Protein AF-A0A257VM58-F1 (afdb_monomer_lite)

Secondary structure (DSSP, 8-state):
--------PPPTTSPPS-EEEE----GGGSTTT-TTHHHHHHHHHHHHHHTTPPEEEE-SSHHHHHHHHHHHHHTT-

Radius of gyration: 16.63 Å; chains: 1; bounding box: 33×27×54 Å

Foldseek 3Di:
DDDDDDDDDDDPPPDDQADEDEQDDPCVVPPVHCVCVLLVVLVVCVVCVVVVHHYDYHYPDPVVVVVSVVSNVVSPD

Sequence (77 aa):
MVEEYAFQMPAEWVPQKRIWLSWPHAKADWPGKFAPVPWVFAEMVRVITGSGQRVGLLVKDATLRVEANDFLQRSGV

Structure (mmCIF, N/CA/C/O backbone):
data_AF-A0A257VM58-F1
#
_entry.id   AF-A0A257VM58-F1
#
loop_
_atom_site.group_PDB
_atom_site.id
_atom_site.type_symbol
_atom_site.label_atom_id
_atom_site.label_alt_id
_atom_site.label_comp_id
_atom_site.label_asym_id
_atom_site.label_entity_id
_atom_site.label_seq_id
_atom_site.pdbx_PDB_ins_code
_atom_site.Cartn_x
_atom_site.Cartn_y
_atom_site.Cartn_z
_atom_site.occupancy
_atom_site.B_iso_or_equiv
_atom_site.auth_seq_id
_atom_site.auth_comp_id
_atom_site.auth_asym_id
_atom_site.auth_atom_id
_atom_site.pdbx_PDB_model_num
ATOM 1 N N . MET A 1 1 ? -0.287 18.109 -41.278 1.00 45.91 1 MET A N 1
ATOM 2 C CA . MET A 1 1 ? 0.473 16.890 -40.944 1.00 45.91 1 MET A CA 1
ATOM 3 C C . MET A 1 1 ? 0.233 16.628 -39.473 1.00 45.91 1 MET A C 1
ATOM 5 O O . MET A 1 1 ? 0.625 17.464 -38.673 1.00 45.91 1 MET A O 1
ATOM 9 N N . VAL A 1 2 ? -0.529 15.592 -39.133 1.00 57.34 2 VAL A N 1
ATOM 10 C CA . VAL A 1 2 ? -0.817 15.246 -37.733 1.00 57.34 2 VAL A CA 1
ATOM 11 C C . VAL A 1 2 ? 0.226 14.206 -37.334 1.00 57.34 2 VAL A C 1
ATOM 13 O O . VAL A 1 2 ? 0.318 13.175 -37.992 1.00 57.34 2 VAL A O 1
ATOM 16 N N . GLU A 1 3 ? 1.068 14.507 -36.348 1.00 63.09 3 GLU A N 1
ATOM 17 C CA . GLU A 1 3 ? 1.985 13.523 -35.765 1.00 63.09 3 GLU A CA 1
ATOM 18 C C . GLU A 1 3 ? 1.161 12.479 -35.001 1.00 63.09 3 GLU A C 1
ATOM 20 O O . GLU A 1 3 ? 0.512 12.795 -34.004 1.00 63.09 3 GLU A O 1
ATOM 25 N N . GLU A 1 4 ? 1.157 11.235 -35.481 1.00 68.94 4 GLU A N 1
ATOM 26 C CA . GLU A 1 4 ? 0.670 10.096 -34.704 1.00 68.94 4 GLU A CA 1
ATOM 27 C C . GLU A 1 4 ? 1.711 9.744 -33.636 1.00 68.94 4 GLU A C 1
ATOM 29 O O . GLU A 1 4 ? 2.800 9.255 -33.935 1.00 68.94 4 GLU A O 1
ATOM 34 N N . TYR A 1 5 ? 1.384 9.982 -32.367 1.00 74.69 5 TYR A N 1
ATOM 35 C CA . TYR A 1 5 ? 2.197 9.499 -31.256 1.00 74.69 5 TYR A CA 1
ATOM 36 C C . TYR A 1 5 ? 1.951 7.998 -31.047 1.00 74.69 5 TYR A C 1
ATOM 38 O O . TYR A 1 5 ? 0.872 7.586 -30.617 1.00 74.69 5 TYR A O 1
ATOM 46 N N . ALA A 1 6 ? 2.967 7.174 -31.314 1.00 84.12 6 ALA A N 1
ATOM 47 C CA . ALA A 1 6 ? 2.945 5.746 -31.011 1.00 84.12 6 ALA A CA 1
ATOM 48 C C . ALA A 1 6 ? 3.193 5.516 -29.509 1.00 84.12 6 ALA A C 1
ATOM 50 O O . ALA A 1 6 ? 4.327 5.333 -29.065 1.00 84.12 6 ALA A O 1
ATOM 51 N N . PHE A 1 7 ? 2.127 5.539 -28.709 1.00 89.38 7 PHE A N 1
ATOM 52 C CA . PHE A 1 7 ? 2.193 5.118 -27.311 1.00 89.38 7 PHE A CA 1
ATOM 53 C C . PHE A 1 7 ? 2.192 3.591 -27.216 1.00 89.38 7 PHE A C 1
ATOM 55 O O . PHE A 1 7 ? 1.390 2.917 -27.860 1.00 89.38 7 PHE A O 1
ATOM 62 N N . GLN A 1 8 ? 3.070 3.045 -26.375 1.00 91.12 8 GLN A N 1
ATOM 63 C CA . GLN A 1 8 ? 3.085 1.625 -26.037 1.00 91.12 8 GLN A CA 1
ATOM 64 C C . GLN A 1 8 ? 2.934 1.455 -24.531 1.00 91.12 8 GLN A C 1
ATOM 66 O O . GLN A 1 8 ? 3.571 2.161 -23.747 1.00 91.12 8 GLN A O 1
ATOM 71 N N . MET A 1 9 ? 2.093 0.503 -24.130 1.00 94.00 9 MET A N 1
ATOM 72 C CA . MET A 1 9 ? 2.009 0.082 -22.739 1.00 94.00 9 MET A CA 1
ATOM 73 C C . MET A 1 9 ? 3.271 -0.724 -22.410 1.00 94.00 9 MET A C 1
ATOM 75 O O . MET A 1 9 ? 3.502 -1.754 -23.051 1.00 94.00 9 MET A O 1
ATOM 79 N N . PRO A 1 10 ? 4.105 -0.287 -21.453 1.00 96.25 10 PRO A N 1
ATOM 80 C CA . PRO A 1 10 ? 5.246 -1.084 -21.048 1.00 96.25 10 PRO A CA 1
ATOM 81 C C . PRO A 1 10 ? 4.780 -2.382 -20.384 1.00 96.25 10 PRO A C 1
ATOM 83 O O . PRO A 1 10 ? 3.724 -2.435 -19.751 1.00 96.25 10 PRO A O 1
ATOM 86 N N . ALA A 1 11 ? 5.601 -3.423 -20.491 1.00 97.00 11 ALA A N 1
ATOM 87 C CA . ALA A 1 11 ? 5.392 -4.641 -19.726 1.00 97.00 11 ALA A CA 1
ATOM 88 C C . ALA A 1 11 ? 5.486 -4.370 -18.216 1.00 97.00 11 ALA A C 1
ATOM 90 O O . ALA A 1 11 ? 6.213 -3.483 -17.776 1.00 97.00 11 ALA A O 1
ATOM 91 N N . GLU A 1 12 ? 4.794 -5.168 -17.410 1.00 96.38 12 GLU A N 1
ATOM 92 C CA . GLU A 1 12 ? 4.697 -4.944 -15.963 1.00 96.38 12 GLU A CA 1
ATOM 93 C C . GLU A 1 12 ? 6.052 -5.025 -15.234 1.00 96.38 12 GLU A C 1
ATOM 95 O O . GLU A 1 12 ? 6.271 -4.337 -14.241 1.00 96.38 12 GLU A O 1
ATOM 100 N N . TRP A 1 13 ? 6.999 -5.818 -15.744 1.00 95.12 13 TRP A N 1
ATOM 101 C CA . TRP A 1 13 ? 8.306 -6.035 -15.111 1.00 95.12 13 TRP A CA 1
ATOM 102 C C . TRP A 1 13 ? 9.331 -4.920 -15.354 1.00 95.12 13 TRP A C 1
ATOM 104 O O . TRP A 1 13 ? 10.437 -4.985 -14.812 1.00 95.12 13 TRP A O 1
ATOM 114 N N . VAL A 1 14 ? 9.024 -3.909 -16.175 1.00 96.94 14 VAL A N 1
ATOM 115 C CA . VAL A 1 14 ? 9.950 -2.780 -16.347 1.00 96.94 14 VAL A CA 1
ATOM 116 C C . VAL A 1 14 ? 10.022 -1.946 -15.059 1.00 96.94 14 VAL A C 1
ATOM 118 O O . VAL A 1 14 ? 9.062 -1.935 -14.289 1.00 96.94 14 VAL A O 1
ATOM 121 N N . PRO A 1 15 ? 11.113 -1.198 -14.807 1.00 95.81 15 PRO A N 1
ATOM 122 C CA . PRO A 1 15 ? 11.215 -0.346 -13.626 1.00 95.81 15 PRO A CA 1
ATOM 123 C C . PRO A 1 15 ? 10.029 0.618 -13.480 1.00 95.81 15 PRO A C 1
ATOM 125 O O . PRO A 1 15 ? 9.779 1.472 -14.333 1.00 95.81 15 PRO A O 1
ATOM 128 N N . GLN A 1 16 ? 9.314 0.501 -12.362 1.00 96.88 16 GLN A N 1
ATOM 129 C CA . GLN A 1 16 ? 8.126 1.300 -12.071 1.00 96.88 16 GLN A CA 1
ATOM 130 C C . GLN A 1 16 ? 8.465 2.434 -11.098 1.00 96.88 16 GLN A C 1
ATOM 132 O O . GLN A 1 16 ? 9.170 2.234 -10.110 1.00 96.88 16 GLN A O 1
ATOM 137 N N . LYS A 1 17 ? 7.903 3.631 -11.317 1.00 97.44 17 LYS A N 1
ATOM 138 C CA . LYS A 1 17 ? 8.052 4.756 -10.369 1.00 97.44 17 LYS A CA 1
ATOM 139 C C .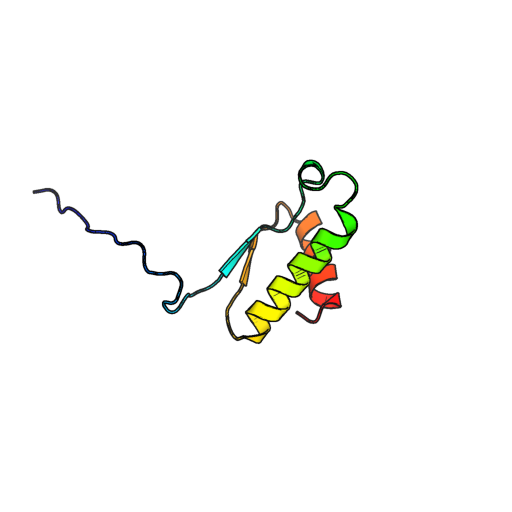 LYS A 1 17 ? 7.304 4.523 -9.053 1.00 97.44 17 LYS A C 1
ATOM 141 O O . LYS A 1 17 ? 7.693 5.081 -8.025 1.00 97.44 17 LYS A O 1
ATOM 146 N N . ARG A 1 18 ? 6.191 3.787 -9.110 1.00 97.75 18 ARG A N 1
ATOM 147 C CA . ARG A 1 18 ? 5.365 3.384 -7.967 1.00 97.75 18 ARG A CA 1
ATOM 148 C C . ARG A 1 18 ? 4.335 2.340 -8.370 1.00 97.75 18 ARG A C 1
ATOM 150 O O . ARG A 1 18 ? 3.950 2.290 -9.535 1.00 97.75 18 ARG A O 1
ATOM 157 N N . ILE A 1 19 ? 3.817 1.650 -7.365 1.00 98.06 19 ILE A N 1
ATOM 158 C CA . ILE A 1 19 ? 2.583 0.871 -7.436 1.00 98.06 19 ILE A CA 1
ATOM 159 C C . ILE A 1 19 ? 1.455 1.715 -6.835 1.00 98.06 19 ILE A C 1
ATOM 161 O O . ILE A 1 19 ? 1.624 2.322 -5.774 1.00 98.06 19 ILE A O 1
ATOM 165 N N . TRP A 1 20 ? 0.318 1.799 -7.522 1.00 98.44 20 TRP A N 1
ATOM 166 C CA . TRP A 1 20 ? -0.875 2.478 -7.015 1.00 98.44 20 TRP A CA 1
ATOM 167 C C . TRP A 1 20 ? -1.842 1.466 -6.409 1.00 98.44 20 TRP A C 1
ATOM 169 O O . TRP A 1 20 ? -2.134 0.449 -7.030 1.00 98.44 20 TRP A O 1
ATOM 179 N N . LEU A 1 21 ? -2.355 1.764 -5.217 1.00 98.25 21 LEU A N 1
ATOM 180 C CA . LEU A 1 21 ? -3.377 0.973 -4.530 1.00 98.25 21 LEU A CA 1
ATOM 181 C C . LEU A 1 21 ? -4.509 1.892 -4.070 1.00 98.25 21 L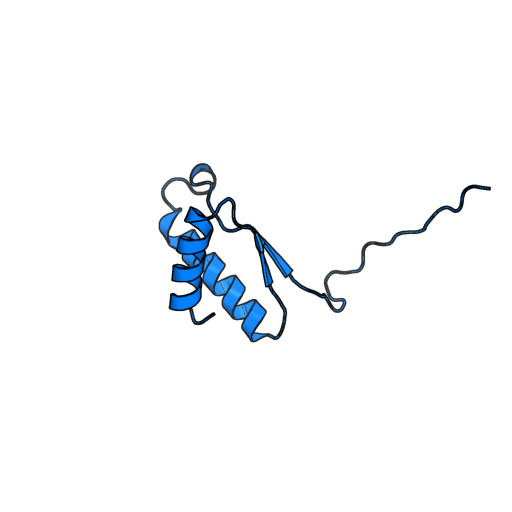EU A C 1
ATOM 183 O O . LEU A 1 21 ? -4.269 3.049 -3.726 1.00 98.25 21 LEU A O 1
ATOM 187 N N . SER A 1 22 ? -5.728 1.365 -4.012 1.00 98.00 22 SER A N 1
ATOM 188 C CA . SER A 1 22 ? -6.892 2.064 -3.460 1.00 98.00 22 SER A CA 1
ATOM 189 C C . SER A 1 22 ? -7.270 1.433 -2.130 1.00 98.00 22 SER A C 1
ATOM 191 O O . SER A 1 22 ? -7.556 0.240 -2.083 1.00 98.00 22 SER A O 1
ATOM 193 N N . TRP A 1 23 ? -7.267 2.218 -1.052 1.00 98.25 23 TRP A N 1
ATOM 194 C CA . TRP A 1 23 ? -7.592 1.722 0.281 1.00 98.25 23 TRP A CA 1
ATOM 195 C C . TRP A 1 23 ? -9.027 1.163 0.325 1.00 98.25 23 TRP A C 1
ATOM 197 O O . TRP A 1 23 ? -9.961 1.816 -0.173 1.00 98.25 23 TRP A O 1
ATOM 207 N N . PRO A 1 24 ? -9.227 -0.039 0.897 1.00 97.81 24 PRO A N 1
ATOM 208 C CA . PRO A 1 24 ? -10.518 -0.706 0.903 1.00 97.81 24 PRO A CA 1
ATOM 209 C C . PRO A 1 24 ? -11.511 0.075 1.762 1.00 97.81 24 PRO A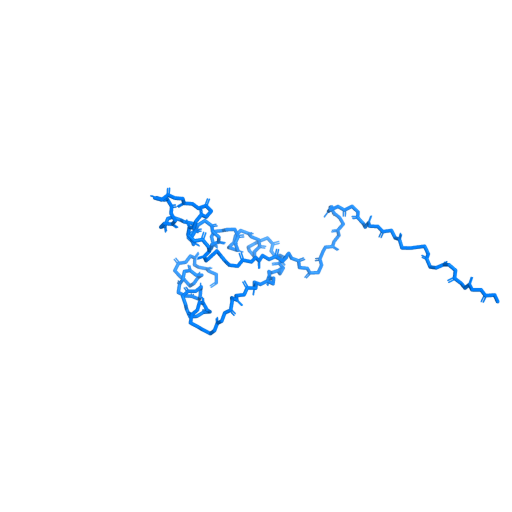 C 1
ATOM 211 O O . PRO A 1 24 ? -11.203 0.502 2.871 1.00 97.81 24 PRO A O 1
ATOM 214 N N . HIS A 1 25 ? -12.729 0.252 1.254 1.00 95.81 25 HIS A N 1
ATOM 215 C CA . HIS A 1 25 ? -13.799 0.950 1.979 1.00 95.81 25 HIS A CA 1
ATOM 216 C C . HIS A 1 25 ? -15.206 0.434 1.653 1.00 95.81 25 HIS A C 1
ATOM 218 O O . HIS A 1 25 ? -16.132 0.584 2.454 1.00 95.81 25 HIS A O 1
ATOM 224 N N . ALA A 1 26 ? -15.391 -0.186 0.488 1.00 95.00 26 ALA A N 1
ATOM 225 C CA . ALA A 1 26 ? -16.672 -0.718 0.048 1.00 95.00 26 ALA A CA 1
ATOM 226 C C . ALA A 1 26 ? -16.963 -2.079 0.704 1.00 95.00 26 ALA A C 1
ATOM 228 O O . ALA A 1 26 ? -16.656 -3.132 0.164 1.00 95.00 26 ALA A O 1
ATOM 229 N N . LYS A 1 27 ? -17.606 -2.076 1.879 1.00 95.06 27 LYS A N 1
ATOM 230 C CA . LYS A 1 27 ? -17.963 -3.313 2.612 1.00 95.06 27 LYS A CA 1
ATOM 231 C C . LYS A 1 27 ? -18.805 -4.303 1.793 1.00 95.06 27 LYS A C 1
ATOM 233 O O . LYS A 1 27 ? -18.767 -5.497 2.076 1.00 95.06 27 LYS A O 1
ATOM 238 N N . ALA A 1 28 ? -19.558 -3.811 0.808 1.00 96.75 28 ALA A N 1
ATOM 239 C CA . ALA A 1 28 ? -20.379 -4.627 -0.083 1.00 96.75 2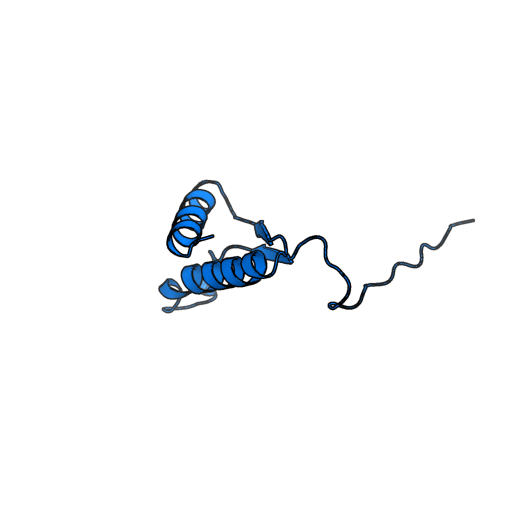8 ALA A CA 1
ATOM 240 C C . ALA A 1 28 ? -19.553 -5.596 -0.946 1.00 96.75 28 ALA A C 1
ATOM 242 O O . ALA A 1 28 ? -20.052 -6.670 -1.269 1.00 96.75 28 ALA A O 1
ATOM 243 N N . ASP A 1 29 ? -18.289 -5.270 -1.236 1.00 95.12 29 ASP A N 1
ATOM 244 C CA . ASP A 1 29 ? -17.387 -6.153 -1.985 1.00 95.12 29 ASP A CA 1
ATOM 245 C C . ASP A 1 29 ? -16.936 -7.356 -1.130 1.00 95.12 29 ASP A C 1
ATOM 247 O O . ASP A 1 29 ? -16.518 -8.385 -1.661 1.00 95.12 29 ASP A O 1
ATOM 251 N N . TRP A 1 30 ? -17.074 -7.266 0.204 1.00 94.75 30 TRP A N 1
ATOM 252 C CA . TRP A 1 30 ? -16.710 -8.321 1.162 1.00 94.75 30 TRP A CA 1
ATOM 253 C C . TRP A 1 30 ? -17.809 -8.593 2.212 1.00 94.75 30 TRP A C 1
ATOM 255 O O . TRP A 1 30 ? -17.595 -8.359 3.413 1.00 94.75 30 TRP A O 1
ATOM 265 N N . PRO A 1 31 ? -18.983 -9.127 1.818 1.00 96.00 31 PRO A N 1
ATOM 266 C CA . PRO A 1 31 ? -20.101 -9.360 2.731 1.00 96.00 31 PRO A CA 1
ATOM 267 C C . PRO A 1 31 ? -19.712 -10.261 3.912 1.00 96.00 31 PRO A C 1
ATOM 269 O O . PRO A 1 31 ? -19.266 -11.394 3.735 1.00 96.00 31 PRO A O 1
ATOM 272 N N . GLY A 1 32 ? -19.844 -9.736 5.134 1.00 95.94 32 GLY A N 1
ATOM 273 C CA . GLY A 1 32 ? -19.496 -10.446 6.372 1.00 95.94 32 GLY A CA 1
ATOM 274 C C . GLY A 1 32 ? -17.997 -10.695 6.595 1.00 95.94 32 GLY A C 1
ATOM 275 O O . GLY A 1 32 ? -17.639 -11.338 7.577 1.00 95.94 32 GLY A O 1
ATOM 276 N N . LYS A 1 33 ? -17.112 -10.202 5.715 1.00 95.31 33 LYS A N 1
ATOM 277 C CA . LYS A 1 33 ? -15.667 -10.508 5.729 1.00 95.31 33 LYS A CA 1
ATOM 278 C C . LYS A 1 33 ? -14.763 -9.282 5.568 1.00 95.31 33 LYS A C 1
ATOM 280 O O . LYS A 1 33 ? -13.579 -9.437 5.304 1.00 95.31 33 LYS A O 1
ATOM 285 N N . PHE A 1 34 ? -15.289 -8.069 5.740 1.00 97.06 34 PHE A N 1
ATOM 286 C CA . PHE A 1 34 ? -14.504 -6.843 5.558 1.00 97.06 34 PHE A CA 1
ATOM 287 C C . PHE A 1 34 ? -13.427 -6.627 6.632 1.00 97.06 34 PHE A C 1
ATOM 289 O O . PHE A 1 34 ? -12.376 -6.076 6.338 1.00 97.06 34 PHE A O 1
ATOM 296 N N . ALA A 1 35 ? -13.666 -7.061 7.873 1.00 96.75 35 ALA A N 1
ATOM 297 C CA . ALA A 1 35 ? -12.773 -6.796 9.008 1.00 96.75 35 ALA A CA 1
ATOM 298 C C . ALA A 1 35 ? -11.277 -7.139 8.773 1.00 96.75 35 ALA A C 1
ATOM 300 O O . ALA A 1 35 ? -10.435 -6.326 9.148 1.00 96.75 35 ALA A O 1
ATOM 301 N N . PRO A 1 36 ? -10.902 -8.276 8.148 1.00 97.44 36 PRO A N 1
ATOM 302 C CA . PRO A 1 36 ? -9.501 -8.562 7.818 1.00 97.44 36 PRO A CA 1
ATOM 303 C C . PRO A 1 36 ? -8.941 -7.779 6.618 1.00 97.44 36 PRO A C 1
ATOM 305 O O . PRO A 1 36 ? -7.728 -7.749 6.439 1.00 97.44 36 PRO A O 1
ATOM 308 N N . VAL A 1 37 ? -9.774 -7.161 5.776 1.00 98.19 37 VAL A N 1
ATOM 309 C CA . VAL A 1 37 ? -9.339 -6.577 4.493 1.00 98.19 37 VAL A CA 1
ATOM 310 C C . VAL A 1 37 ? -8.343 -5.420 4.674 1.00 98.19 37 VAL A C 1
ATOM 312 O O . VAL A 1 37 ? -7.306 -5.458 4.012 1.00 98.19 37 VAL A O 1
ATOM 315 N N . PRO A 1 38 ? -8.553 -4.440 5.580 1.00 98.06 38 PRO A N 1
ATOM 316 C CA . PRO A 1 38 ? -7.562 -3.386 5.824 1.00 98.06 38 PRO A CA 1
ATOM 317 C C . PRO A 1 38 ? -6.177 -3.917 6.224 1.00 98.06 38 PRO A C 1
ATOM 319 O O . PRO A 1 38 ? -5.164 -3.387 5.772 1.00 98.06 38 PRO A O 1
ATOM 322 N N . TRP A 1 39 ? -6.117 -5.006 6.999 1.00 98.38 39 TRP A N 1
ATOM 323 C CA . TRP A 1 39 ? -4.855 -5.653 7.378 1.00 98.38 39 TRP A CA 1
ATOM 324 C C . TRP A 1 39 ? -4.125 -6.259 6.184 1.00 98.38 39 TRP A C 1
ATOM 326 O O . TRP A 1 39 ? -2.913 -6.108 6.066 1.00 98.38 39 TRP A O 1
ATOM 336 N N . VAL A 1 40 ? -4.857 -6.911 5.277 1.00 98.19 40 VAL A N 1
ATOM 337 C CA . VAL A 1 40 ? -4.274 -7.463 4.046 1.00 98.19 40 VAL A CA 1
ATOM 338 C C . VAL A 1 40 ? -3.680 -6.344 3.194 1.00 98.19 40 VAL A C 1
ATOM 340 O O . VAL A 1 40 ? -2.553 -6.468 2.724 1.00 98.19 40 VAL A O 1
ATOM 343 N N . PHE A 1 41 ? -4.393 -5.225 3.040 1.00 98.50 41 PHE A N 1
ATOM 344 C CA . PHE A 1 41 ? -3.872 -4.071 2.307 1.00 98.50 41 PHE A CA 1
ATOM 345 C C . PHE A 1 41 ? -2.639 -3.467 2.982 1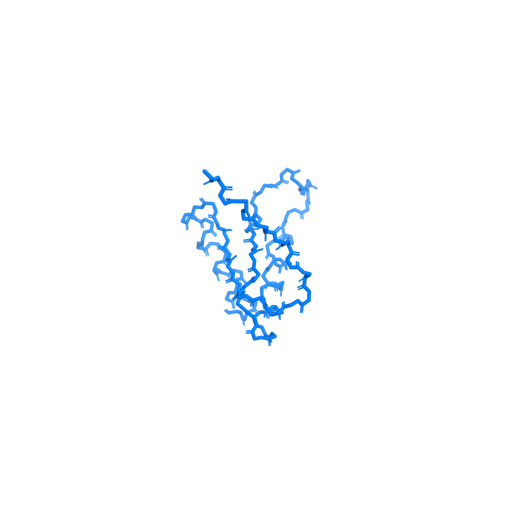.00 98.50 41 PHE A C 1
ATOM 347 O O . PHE A 1 41 ? -1.678 -3.144 2.288 1.00 98.50 41 PHE A O 1
ATOM 354 N N . ALA A 1 42 ? -2.624 -3.353 4.311 1.00 98.62 42 ALA A N 1
ATOM 355 C CA . ALA A 1 42 ? -1.451 -2.874 5.035 1.00 98.62 42 ALA A CA 1
ATOM 356 C C . ALA A 1 42 ? -0.230 -3.794 4.838 1.00 98.62 42 ALA A C 1
ATOM 358 O O . ALA A 1 42 ? 0.872 -3.295 4.614 1.00 98.62 42 ALA A O 1
ATOM 359 N N . GLU A 1 43 ? -0.427 -5.117 4.815 1.00 98.62 43 GLU A N 1
ATOM 360 C CA . GLU A 1 43 ? 0.627 -6.081 4.469 1.00 98.62 43 GLU A CA 1
ATOM 361 C C . GLU A 1 43 ? 1.138 -5.903 3.037 1.00 98.62 43 GLU A C 1
ATOM 363 O O . GLU A 1 43 ? 2.345 -5.848 2.811 1.00 98.62 43 GLU A O 1
ATOM 368 N N . MET A 1 44 ? 0.240 -5.733 2.059 1.00 98.69 44 MET A N 1
ATOM 369 C CA . MET A 1 44 ? 0.652 -5.461 0.677 1.00 98.69 44 MET A CA 1
ATOM 370 C C . MET A 1 44 ? 1.534 -4.212 0.607 1.00 98.69 44 MET A C 1
ATOM 372 O O . MET A 1 44 ? 2.581 -4.238 -0.039 1.00 98.69 44 MET A O 1
ATOM 376 N N . VAL A 1 45 ? 1.155 -3.137 1.309 1.00 98.69 45 VAL A N 1
ATOM 377 C CA . VAL A 1 45 ? 1.975 -1.922 1.374 1.00 98.69 45 VAL A CA 1
ATOM 378 C C . VAL A 1 45 ? 3.332 -2.218 2.007 1.00 98.69 45 VAL A C 1
ATOM 380 O O . VAL A 1 45 ? 4.338 -1.849 1.412 1.00 98.69 45 VAL A O 1
ATOM 383 N N . ARG A 1 46 ? 3.379 -2.924 3.143 1.00 98.62 46 ARG A N 1
ATOM 384 C CA . ARG A 1 46 ? 4.625 -3.280 3.840 1.00 98.62 46 ARG A CA 1
ATOM 385 C C . ARG A 1 46 ? 5.582 -4.088 2.974 1.00 98.62 46 ARG A C 1
ATOM 387 O O . ARG A 1 46 ? 6.778 -3.806 2.954 1.00 98.62 46 ARG A O 1
ATOM 394 N N . VAL A 1 47 ? 5.078 -5.084 2.249 1.00 98.62 47 VAL A N 1
ATOM 395 C CA . VAL A 1 47 ? 5.903 -5.914 1.360 1.00 98.62 47 VAL A CA 1
ATOM 396 C C . VAL A 1 47 ? 6.434 -5.090 0.187 1.00 98.62 47 VAL A C 1
ATOM 398 O O . VAL A 1 47 ? 7.618 -5.184 -0.136 1.00 98.62 47 VAL A O 1
ATOM 401 N N . ILE A 1 48 ? 5.593 -4.253 -0.429 1.00 98.25 48 ILE A N 1
ATOM 402 C CA . ILE A 1 48 ? 6.001 -3.410 -1.561 1.00 98.25 48 ILE A CA 1
ATOM 403 C C . ILE A 1 48 ? 7.027 -2.359 -1.125 1.00 98.25 48 ILE A C 1
ATOM 405 O O . ILE A 1 48 ? 8.031 -2.160 -1.803 1.00 98.25 48 ILE A O 1
ATOM 409 N N . THR A 1 49 ? 6.809 -1.676 -0.001 1.00 98.12 49 THR A N 1
ATOM 410 C CA . THR A 1 49 ? 7.770 -0.679 0.489 1.00 98.12 49 THR A CA 1
ATOM 411 C C . THR A 1 49 ? 9.056 -1.337 0.976 1.00 98.12 49 THR A C 1
ATOM 413 O O . THR A 1 49 ? 10.141 -0.817 0.716 1.00 98.12 49 THR A O 1
ATOM 416 N N . GLY A 1 50 ? 8.959 -2.519 1.589 1.00 97.69 50 GLY A N 1
ATOM 417 C CA . GLY A 1 50 ? 10.100 -3.335 1.996 1.00 97.69 50 GLY A CA 1
ATOM 418 C C . GLY A 1 50 ? 10.978 -3.810 0.832 1.00 97.69 50 GLY A C 1
ATOM 419 O O . GLY A 1 50 ? 12.172 -4.022 1.032 1.00 97.69 50 GLY A O 1
ATOM 420 N N . SER A 1 51 ? 10.439 -3.916 -0.390 1.00 96.44 51 SER A N 1
ATOM 421 C CA . SER A 1 51 ? 11.230 -4.207 -1.600 1.00 96.44 51 SER A CA 1
ATOM 422 C C . SER A 1 51 ? 11.974 -2.982 -2.159 1.00 96.44 51 SER A C 1
ATOM 424 O O . SER A 1 51 ? 12.745 -3.107 -3.110 1.00 96.44 51 SER A O 1
ATOM 426 N N . GLY A 1 52 ? 11.753 -1.792 -1.586 1.00 96.12 52 GLY A N 1
ATOM 427 C CA . GLY A 1 52 ? 12.295 -0.517 -2.059 1.00 96.12 52 GLY A CA 1
ATOM 428 C C . GLY A 1 52 ? 11.409 0.203 -3.084 1.00 96.12 52 GLY A C 1
ATOM 429 O O . GLY A 1 52 ? 11.744 1.311 -3.514 1.00 96.12 52 GLY A O 1
ATOM 430 N N . GLN A 1 53 ? 10.268 -0.376 -3.474 1.00 97.44 53 GLN A N 1
ATOM 431 C CA . GLN A 1 53 ? 9.307 0.285 -4.355 1.00 97.44 53 GLN A CA 1
ATOM 432 C C . GLN A 1 53 ? 8.428 1.284 -3.590 1.00 97.44 53 GLN A C 1
ATOM 434 O O . GLN A 1 53 ? 8.125 1.137 -2.410 1.00 97.44 53 GLN A O 1
ATOM 439 N N . ARG A 1 54 ? 7.977 2.337 -4.279 1.00 98.06 54 ARG A N 1
ATOM 440 C CA . ARG A 1 54 ? 7.062 3.328 -3.695 1.00 98.06 54 ARG A CA 1
ATOM 441 C C . ARG A 1 54 ? 5.614 2.888 -3.871 1.00 98.06 54 ARG A C 1
ATOM 443 O O . ARG A 1 54 ? 5.230 2.486 -4.968 1.00 98.06 54 ARG A O 1
ATOM 450 N N . VAL A 1 55 ? 4.796 3.088 -2.842 1.00 98.56 55 VAL A N 1
ATOM 451 C CA . VAL A 1 55 ? 3.336 2.960 -2.940 1.00 98.56 55 VAL A CA 1
ATOM 452 C C . VAL A 1 55 ? 2.692 4.343 -3.024 1.00 98.56 55 VAL A C 1
ATOM 454 O O . VAL A 1 55 ? 2.995 5.239 -2.238 1.00 98.56 55 VAL A O 1
ATOM 457 N N . GLY A 1 56 ? 1.796 4.526 -3.992 1.00 98.44 56 GLY A N 1
ATOM 458 C CA . GLY A 1 56 ? 0.806 5.596 -3.985 1.00 98.44 56 GLY A CA 1
ATOM 459 C C . GLY A 1 56 ? -0.523 5.045 -3.485 1.00 98.44 56 GLY A C 1
ATOM 460 O O . GLY A 1 56 ? -1.193 4.332 -4.226 1.00 98.44 56 GLY A O 1
ATOM 461 N N . LEU A 1 57 ? -0.898 5.362 -2.245 1.00 98.44 57 LEU A N 1
ATOM 462 C CA . LEU A 1 57 ? -2.155 4.895 -1.665 1.00 98.44 57 LEU A CA 1
ATOM 463 C C . LEU A 1 57 ? -3.252 5.953 -1.829 1.00 98.44 57 LEU A C 1
ATOM 465 O O . LEU A 1 57 ? -3.144 7.063 -1.305 1.00 98.44 57 LEU A O 1
ATOM 469 N N . LEU A 1 58 ? -4.303 5.604 -2.565 1.00 98.50 58 LEU A N 1
ATOM 470 C CA . LEU A 1 58 ? -5.498 6.420 -2.744 1.00 98.50 58 LEU A CA 1
ATOM 471 C C . LEU A 1 58 ? -6.481 6.127 -1.611 1.00 98.50 58 LEU A C 1
ATOM 473 O O . LEU A 1 58 ? -6.821 4.976 -1.351 1.00 98.50 58 LEU A O 1
ATOM 477 N N . VAL A 1 59 ? -6.954 7.178 -0.951 1.00 98.12 59 VAL A N 1
ATOM 478 C CA . VAL A 1 59 ? -7.931 7.113 0.142 1.00 98.12 59 VAL A CA 1
ATOM 479 C C . VAL A 1 59 ? -9.112 8.010 -0.205 1.00 98.12 59 VAL A C 1
ATOM 481 O O . VAL A 1 59 ? -8.929 9.053 -0.833 1.00 98.12 59 VAL A O 1
ATOM 484 N N . LYS A 1 60 ? -10.324 7.600 0.174 1.00 97.38 60 LYS A N 1
ATOM 485 C CA . LYS A 1 60 ? -11.561 8.301 -0.208 1.00 97.38 60 LYS A CA 1
ATOM 486 C C . LYS A 1 60 ? -11.640 9.716 0.368 1.00 97.38 60 LYS A C 1
ATOM 488 O O . LYS A 1 60 ? -12.091 10.633 -0.310 1.00 97.38 60 LYS A O 1
ATOM 493 N N . ASP A 1 61 ? -11.234 9.869 1.624 1.00 97.69 61 ASP A N 1
ATOM 494 C CA . ASP A 1 61 ? -11.385 11.092 2.405 1.00 97.69 61 ASP A CA 1
ATOM 495 C C . ASP A 1 61 ? -10.399 11.127 3.588 1.00 97.69 61 ASP A C 1
ATOM 497 O O . ASP A 1 61 ? -9.596 10.212 3.799 1.00 97.69 61 ASP A O 1
ATOM 501 N N . ALA A 1 62 ? -10.439 12.221 4.354 1.00 97.69 62 ALA A N 1
ATOM 502 C CA . ALA A 1 62 ? -9.558 12.441 5.497 1.00 97.69 62 ALA A CA 1
ATOM 503 C C . ALA A 1 62 ? -9.813 11.465 6.657 1.00 97.69 62 ALA A C 1
ATOM 505 O O . ALA A 1 62 ? -8.869 11.113 7.363 1.00 97.69 62 ALA A O 1
ATOM 506 N N . THR A 1 63 ? -11.050 11.000 6.847 1.00 97.00 63 THR A N 1
ATOM 507 C CA . THR A 1 63 ? -11.387 10.042 7.906 1.00 97.00 63 THR A CA 1
ATOM 508 C C . THR A 1 63 ? -10.747 8.691 7.611 1.00 97.00 63 THR A C 1
ATOM 510 O O . THR A 1 63 ? -10.019 8.162 8.451 1.00 97.00 63 THR A O 1
ATOM 513 N N . LEU A 1 64 ? -10.913 8.178 6.389 1.00 96.94 64 LEU A N 1
ATOM 514 C CA . LEU A 1 64 ? -10.261 6.934 5.979 1.00 96.94 64 LEU A CA 1
ATOM 515 C C . LEU A 1 64 ? -8.742 7.057 5.885 1.00 96.94 64 LEU A C 1
ATOM 517 O O . LEU A 1 64 ? -8.046 6.060 6.038 1.00 96.94 64 LEU A O 1
ATOM 521 N N . ARG A 1 65 ? -8.203 8.261 5.675 1.00 98.31 65 ARG A N 1
ATOM 522 C CA . ARG A 1 65 ? -6.755 8.486 5.759 1.00 98.31 65 ARG A CA 1
ATOM 523 C C . ARG A 1 65 ? -6.217 8.221 7.165 1.00 98.31 65 ARG A C 1
ATOM 525 O O . ARG A 1 65 ? -5.155 7.618 7.291 1.00 98.31 65 ARG A O 1
ATOM 532 N N . VAL A 1 66 ? -6.915 8.685 8.203 1.00 98.38 66 VAL A N 1
ATOM 533 C CA . VAL A 1 66 ? -6.515 8.439 9.599 1.00 98.38 66 VAL A CA 1
ATOM 534 C C . VAL A 1 66 ? -6.574 6.945 9.906 1.00 98.38 66 VAL A C 1
ATOM 536 O O . VAL A 1 66 ? -5.611 6.405 10.439 1.00 98.38 66 VAL A O 1
ATOM 539 N N . GLU A 1 67 ? -7.655 6.275 9.500 1.00 97.62 67 GLU A N 1
ATOM 540 C CA . GLU A 1 67 ? -7.795 4.823 9.646 1.00 97.62 67 GLU A CA 1
ATOM 541 C C . GLU A 1 67 ? -6.665 4.069 8.928 1.00 97.62 67 GLU A C 1
ATOM 543 O O . GLU A 1 67 ? -5.993 3.242 9.537 1.00 97.62 67 GLU A O 1
ATOM 548 N N . ALA A 1 68 ? -6.406 4.385 7.655 1.00 98.38 68 ALA A N 1
ATOM 549 C CA . ALA A 1 68 ? -5.346 3.746 6.883 1.00 98.38 68 ALA A CA 1
ATOM 550 C C . ALA A 1 68 ? -3.977 3.901 7.555 1.00 98.38 68 ALA A C 1
ATOM 552 O O . ALA A 1 68 ? -3.234 2.930 7.659 1.00 98.38 68 ALA A O 1
ATOM 553 N N . ASN A 1 69 ? -3.663 5.095 8.064 1.00 98.44 69 ASN A N 1
ATOM 554 C CA . ASN A 1 69 ? -2.412 5.333 8.779 1.00 98.44 69 ASN A CA 1
ATOM 555 C C . ASN A 1 69 ? -2.282 4.481 10.052 1.00 98.44 69 ASN A C 1
ATOM 557 O O . ASN A 1 69 ? -1.185 3.994 10.310 1.00 98.44 69 ASN A O 1
ATOM 561 N N . ASP A 1 70 ? -3.361 4.257 10.814 1.00 98.50 70 ASP A N 1
ATOM 562 C CA . ASP A 1 70 ? -3.329 3.360 11.984 1.00 98.50 70 ASP A CA 1
ATOM 563 C C . ASP A 1 70 ? -2.949 1.930 11.576 1.00 98.50 70 ASP A C 1
ATOM 565 O O . ASP A 1 70 ? -2.019 1.342 12.131 1.00 98.50 70 ASP A O 1
ATOM 569 N N . PHE A 1 71 ? -3.613 1.381 10.554 1.00 98.56 71 PHE A N 1
ATOM 570 C CA . PHE A 1 71 ? -3.307 0.038 10.054 1.00 98.56 71 PHE A CA 1
ATOM 571 C C . PHE A 1 71 ? -1.879 -0.078 9.513 1.00 98.56 71 PHE A C 1
ATOM 573 O O . PHE A 1 71 ? -1.202 -1.073 9.780 1.00 98.56 71 PHE A O 1
ATOM 580 N N . LEU A 1 72 ? -1.414 0.930 8.772 1.00 98.56 72 LEU A N 1
ATOM 581 C CA . LEU A 1 72 ? -0.058 0.980 8.227 1.00 98.56 72 LEU A CA 1
ATOM 582 C C . LEU A 1 72 ? 0.989 1.020 9.345 1.00 98.56 72 LEU A C 1
ATOM 584 O O . LEU A 1 72 ? 1.888 0.179 9.362 1.00 98.56 72 LEU A O 1
ATOM 588 N N . GLN A 1 73 ? 0.813 1.902 10.332 1.00 98.38 73 GLN A N 1
ATOM 589 C CA . GLN A 1 73 ? 1.719 2.021 11.473 1.00 98.38 73 GLN A CA 1
ATOM 590 C C . 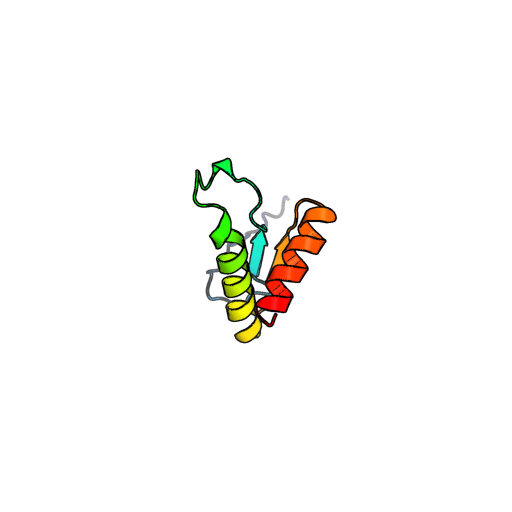GLN A 1 73 ? 1.778 0.719 12.280 1.00 98.38 73 GLN A C 1
ATOM 592 O O . GLN A 1 73 ? 2.857 0.248 12.638 1.00 98.38 73 GLN A O 1
ATOM 597 N N . ARG A 1 74 ? 0.625 0.092 12.538 1.00 98.25 74 ARG A N 1
ATOM 598 C CA . ARG A 1 74 ? 0.544 -1.186 13.266 1.00 98.25 74 ARG A CA 1
ATOM 599 C C . ARG A 1 74 ? 1.135 -2.357 12.487 1.00 98.25 74 ARG A C 1
ATOM 601 O O . ARG A 1 74 ? 1.499 -3.358 13.098 1.00 98.25 74 ARG A O 1
ATOM 608 N N . SER A 1 75 ? 1.249 -2.221 11.169 1.00 97.44 75 SER A N 1
ATOM 609 C CA . SER A 1 75 ? 1.906 -3.193 10.296 1.00 97.44 75 SER A CA 1
ATOM 610 C C . SER A 1 75 ? 3.395 -2.888 10.090 1.00 97.44 75 SER A C 1
ATOM 612 O O . SER A 1 75 ? 4.089 -3.684 9.475 1.00 97.44 75 SER A O 1
ATOM 614 N N . GLY A 1 76 ? 3.923 -1.779 10.617 1.00 96.44 76 GLY A N 1
ATOM 615 C CA . GLY A 1 76 ? 5.340 -1.421 10.492 1.00 96.44 76 GLY A CA 1
ATOM 616 C C . GLY A 1 76 ? 5.720 -0.791 9.150 1.00 96.44 76 GLY A C 1
ATOM 617 O O . GLY A 1 76 ? 6.863 -0.946 8.718 1.00 96.44 76 GLY A O 1
ATOM 618 N N . VAL A 1 77 ? 4.768 -0.121 8.490 1.00 96.06 77 VAL A N 1
ATOM 619 C CA . VAL A 1 77 ? 5.011 0.759 7.331 1.00 96.06 77 VAL A CA 1
ATOM 620 C C . VAL A 1 77 ? 5.341 2.171 7.793 1.00 96.06 77 VAL A C 1
ATOM 622 O O . VAL A 1 77 ? 4.659 2.655 8.725 1.00 96.06 77 VAL A O 1
#

pLDDT: mean 94.74, std 9.25, range [45.91, 98.69]